Protein AF-M6GU04-F1 (afdb_monomer_lite)

Organism: NCBI:txid1001590

pLDDT: mean 74.85, std 15.43, range [46.22, 96.44]

Radius of gyration: 28.47 Å; chains: 1; bounding box: 44×27×83 Å

Structure (mmCIF, N/CA/C/O backbone):
data_AF-M6GU04-F1
#
_entry.id   AF-M6GU04-F1
#
loop_
_atom_site.group_PDB
_atom_site.id
_atom_site.type_symbol
_atom_site.label_atom_id
_atom_site.label_alt_id
_atom_site.label_comp_id
_atom_site.label_asym_id
_atom_site.label_entity_id
_atom_site.label_seq_id
_atom_site.pdbx_PDB_ins_code
_atom_site.Cartn_x
_atom_site.Cartn_y
_atom_site.Cartn_z
_atom_site.occupancy
_atom_site.B_iso_or_equiv
_atom_site.auth_seq_id
_atom_site.auth_comp_id
_atom_site.auth_asym_id
_atom_site.auth_atom_id
_atom_site.pdbx_PDB_model_num
ATOM 1 N N . MET A 1 1 ? 22.205 9.317 70.070 1.00 47.69 1 MET A N 1
ATOM 2 C CA . MET A 1 1 ? 21.923 8.768 68.721 1.00 47.69 1 MET A CA 1
ATOM 3 C C . MET A 1 1 ? 20.435 8.913 68.353 1.00 47.69 1 MET A C 1
ATOM 5 O O . MET A 1 1 ? 19.752 7.908 68.224 1.00 47.69 1 MET A O 1
ATOM 9 N N . LYS A 1 2 ? 19.891 10.137 68.228 1.00 48.88 2 LYS A N 1
ATOM 10 C CA . LYS A 1 2 ? 18.462 10.358 67.882 1.00 48.88 2 LYS A CA 1
ATOM 11 C C . LYS A 1 2 ? 18.204 11.407 66.784 1.00 48.88 2 LYS A C 1
ATOM 13 O O . LYS A 1 2 ? 17.063 11.570 66.384 1.00 48.88 2 LYS A O 1
ATOM 18 N N . GLU A 1 3 ? 19.234 12.053 66.236 1.00 55.59 3 GLU A N 1
ATOM 19 C CA . GLU A 1 3 ? 19.051 13.173 65.290 1.00 55.59 3 GLU A CA 1
ATOM 20 C C . GLU A 1 3 ? 19.297 12.812 63.811 1.00 55.59 3 GLU A C 1
ATOM 22 O O . GLU A 1 3 ? 19.030 13.612 62.925 1.00 55.59 3 GLU A O 1
ATOM 27 N N . GLY A 1 4 ? 19.744 11.586 63.506 1.00 53.09 4 GLY A N 1
ATOM 28 C CA . GLY A 1 4 ? 20.089 11.175 62.133 1.00 53.09 4 GLY A CA 1
ATOM 29 C C . GLY A 1 4 ? 18.966 10.506 61.327 1.00 53.09 4 GLY A C 1
ATOM 30 O O . GLY A 1 4 ? 19.038 10.459 60.103 1.00 53.09 4 GLY A O 1
ATOM 31 N N . ALA A 1 5 ? 17.919 9.986 61.980 1.00 55.06 5 ALA A N 1
ATOM 32 C CA . ALA A 1 5 ? 16.904 9.174 61.300 1.00 55.06 5 ALA A CA 1
ATOM 33 C C . ALA A 1 5 ? 15.829 10.022 60.594 1.00 55.06 5 ALA A C 1
ATOM 35 O O . ALA A 1 5 ? 15.492 9.743 59.448 1.00 55.06 5 ALA A O 1
ATOM 36 N N . SER A 1 6 ? 15.327 11.094 61.221 1.00 56.53 6 SER A N 1
ATOM 37 C CA . SER A 1 6 ? 14.238 11.912 60.650 1.00 56.53 6 SER A CA 1
ATOM 38 C C . SER A 1 6 ? 14.661 12.699 59.401 1.00 56.53 6 SER A C 1
ATOM 40 O O . SER A 1 6 ? 13.860 12.882 58.484 1.00 56.53 6 SER A O 1
ATOM 42 N N . PHE A 1 7 ? 15.925 13.133 59.334 1.00 57.56 7 PHE A N 1
ATOM 43 C CA . PHE A 1 7 ? 16.469 13.834 58.166 1.00 57.56 7 PHE A CA 1
ATOM 44 C C . PHE A 1 7 ? 16.651 12.893 56.964 1.00 57.56 7 PHE A C 1
ATOM 46 O O . PHE A 1 7 ? 16.454 13.289 55.815 1.00 57.56 7 PHE A O 1
ATOM 53 N N . MET A 1 8 ? 16.961 11.621 57.233 1.00 55.94 8 MET A N 1
ATOM 54 C CA . MET A 1 8 ? 17.145 10.599 56.208 1.00 55.94 8 MET A CA 1
ATOM 55 C C . MET A 1 8 ? 15.822 10.291 55.491 1.00 55.94 8 MET A C 1
ATOM 57 O O . MET A 1 8 ? 15.778 10.325 54.264 1.00 55.94 8 MET A O 1
ATOM 61 N N . TYR A 1 9 ? 14.719 10.108 56.226 1.00 61.41 9 TYR A N 1
ATOM 62 C CA . TYR A 1 9 ? 13.408 9.813 55.628 1.00 61.41 9 TYR A CA 1
ATOM 63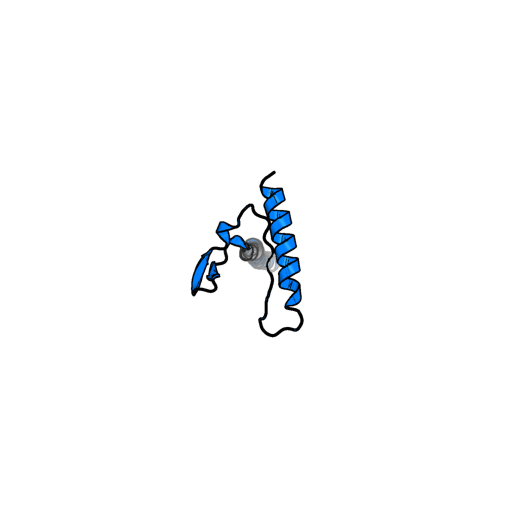 C C . TYR A 1 9 ? 12.822 10.975 54.809 1.00 61.41 9 TYR A C 1
ATOM 65 O O . TYR A 1 9 ? 12.206 10.724 53.780 1.00 61.41 9 TYR A O 1
ATOM 73 N N . SER A 1 10 ? 13.075 12.234 55.183 1.00 63.50 10 SER A N 1
ATOM 74 C CA . SER A 1 10 ? 12.597 13.411 54.433 1.00 63.50 10 SER A CA 1
ATOM 75 C C . SER A 1 10 ? 13.219 13.519 53.028 1.00 63.50 10 SER A C 1
ATOM 77 O O . SER A 1 10 ? 12.529 13.809 52.048 1.00 63.50 10 SER A O 1
ATOM 79 N N . LYS A 1 11 ? 14.512 13.186 52.887 1.00 58.09 11 LYS A N 1
ATOM 80 C CA . LYS A 1 11 ? 15.214 13.237 51.593 1.00 58.09 11 LYS A CA 1
ATOM 81 C C . LYS A 1 11 ? 14.820 12.085 50.662 1.00 58.09 11 LYS A C 1
ATOM 83 O O . LYS A 1 11 ? 14.705 12.296 49.458 1.00 58.09 11 LYS A O 1
ATOM 88 N N . TYR A 1 12 ? 14.560 10.895 51.213 1.00 63.69 12 TYR A N 1
ATOM 89 C CA . TYR A 1 12 ? 14.065 9.745 50.445 1.00 63.69 12 TYR A CA 1
ATOM 90 C C . TYR A 1 12 ? 12.578 9.864 50.082 1.00 63.69 12 TYR A C 1
ATOM 92 O O . TYR A 1 12 ? 12.185 9.391 49.020 1.00 63.69 12 TYR A O 1
ATOM 100 N N . PHE A 1 13 ? 11.770 10.553 50.893 1.00 61.34 13 PHE A N 1
ATOM 101 C CA . PHE A 1 13 ? 10.351 10.804 50.615 1.00 61.34 13 PHE A CA 1
ATOM 102 C C . PHE A 1 13 ? 10.145 11.724 49.398 1.00 61.34 13 PHE A C 1
ATOM 104 O O . PHE A 1 13 ? 9.333 11.427 48.525 1.00 61.34 13 PHE A O 1
ATOM 111 N N . ILE A 1 14 ? 10.950 12.787 49.273 1.00 63.56 14 ILE A N 1
ATOM 112 C CA . ILE A 1 14 ? 10.934 13.690 48.106 1.00 63.56 14 ILE A CA 1
ATOM 113 C C . ILE A 1 14 ? 11.447 12.978 46.841 1.00 63.56 14 ILE A C 1
ATOM 115 O O . ILE A 1 14 ? 10.933 13.210 45.749 1.00 63.56 14 ILE A O 1
ATOM 119 N N . TRP A 1 15 ? 12.419 12.071 46.978 1.00 55.69 15 TRP A N 1
ATOM 120 C CA . TRP A 1 15 ? 12.955 11.279 45.862 1.00 55.69 15 TRP A CA 1
ATOM 121 C C . TRP A 1 15 ? 11.977 10.188 45.383 1.00 55.69 15 TRP A C 1
ATOM 123 O O . TRP A 1 15 ? 11.884 9.926 44.188 1.00 55.69 15 TRP A O 1
ATOM 133 N N . PHE A 1 16 ? 11.186 9.599 46.287 1.00 58.84 16 PHE A N 1
ATOM 134 C CA . PHE A 1 16 ? 10.129 8.637 45.943 1.00 58.84 16 PHE A CA 1
ATOM 135 C C . PHE A 1 16 ? 8.916 9.296 45.266 1.00 58.84 16 PHE A C 1
ATOM 137 O O . PHE A 1 16 ? 8.317 8.702 44.369 1.00 58.84 16 PHE A O 1
ATOM 144 N N . MET A 1 17 ? 8.569 10.530 45.648 1.00 60.69 17 MET A N 1
ATOM 145 C CA . MET A 1 17 ? 7.427 11.256 45.075 1.00 60.69 17 MET A CA 1
ATOM 146 C C . MET A 1 17 ? 7.700 11.765 43.647 1.00 60.69 17 MET A C 1
ATOM 148 O O . MET A 1 17 ? 6.781 11.833 42.832 1.00 60.69 17 MET A O 1
ATOM 152 N N . THR A 1 18 ? 8.959 12.074 43.312 1.00 58.75 18 THR A N 1
ATOM 153 C CA . THR A 1 18 ? 9.365 12.489 41.956 1.00 58.75 18 THR A CA 1
ATOM 154 C C . THR A 1 18 ? 9.609 11.303 41.017 1.00 58.75 18 THR A C 1
ATOM 156 O O . THR A 1 18 ? 9.260 11.391 39.842 1.00 58.75 18 THR A O 1
ATOM 159 N N . LEU A 1 19 ? 10.112 10.166 41.515 1.00 57.81 19 LEU A N 1
ATOM 160 C CA . LEU A 1 19 ? 10.286 8.939 40.718 1.00 57.81 19 LEU A CA 1
ATOM 161 C C . LEU A 1 19 ? 8.966 8.214 40.402 1.00 57.81 19 LEU A C 1
ATOM 163 O O . LEU A 1 19 ? 8.847 7.620 39.332 1.00 57.81 19 LEU A O 1
ATOM 167 N N . GLY A 1 20 ? 7.972 8.265 41.296 1.00 57.59 20 GLY A N 1
ATOM 168 C CA . GLY A 1 20 ? 6.700 7.547 41.126 1.00 57.59 20 GLY A CA 1
ATOM 169 C C . GLY A 1 20 ? 5.680 8.221 40.198 1.00 57.59 20 GLY A C 1
ATOM 170 O O . GLY A 1 20 ? 4.823 7.541 39.642 1.00 57.59 20 GLY A O 1
ATOM 171 N N . ILE A 1 21 ? 5.768 9.543 40.005 1.00 57.66 21 ILE A N 1
ATOM 172 C CA . ILE A 1 21 ? 4.792 10.316 39.209 1.00 57.66 21 ILE A CA 1
ATOM 173 C C . ILE A 1 21 ? 5.322 10.639 37.800 1.00 57.66 21 ILE A C 1
ATOM 175 O O . ILE A 1 21 ? 4.535 10.860 36.882 1.00 57.66 21 ILE A O 1
ATOM 179 N N . PHE A 1 22 ? 6.639 10.596 37.571 1.00 55.53 22 PHE A N 1
ATOM 180 C CA . PHE A 1 22 ? 7.226 10.920 36.262 1.00 55.53 22 PHE A CA 1
ATOM 181 C C . PHE A 1 22 ? 7.241 9.746 35.260 1.00 55.53 22 PHE A C 1
ATOM 183 O O . PHE A 1 22 ? 7.668 9.910 34.118 1.00 55.53 22 PHE A O 1
ATOM 190 N N . LEU A 1 23 ? 6.758 8.562 35.660 1.00 58.41 23 LEU A N 1
ATOM 191 C CA . LEU A 1 23 ? 6.808 7.336 34.858 1.00 58.41 23 LEU A CA 1
ATOM 192 C C . LEU A 1 23 ? 5.417 6.793 34.456 1.00 58.41 23 LEU A C 1
ATOM 194 O O . LEU A 1 23 ? 5.126 5.625 34.710 1.00 58.41 23 LEU A O 1
ATOM 198 N N . PRO A 1 24 ? 4.551 7.595 33.800 1.00 53.94 24 PRO A N 1
ATOM 199 C CA . PRO A 1 24 ? 3.731 6.980 32.752 1.00 53.94 24 PRO A CA 1
ATOM 200 C C . PRO A 1 24 ? 3.488 7.883 31.525 1.00 53.94 24 PRO A C 1
ATOM 202 O O . PRO A 1 24 ? 2.417 7.818 30.931 1.00 53.94 24 PRO A O 1
ATOM 205 N N . LEU A 1 25 ? 4.449 8.719 31.102 1.00 58.81 25 LEU A N 1
ATOM 206 C CA . LEU A 1 25 ? 4.287 9.536 29.878 1.00 58.81 25 LEU A CA 1
ATOM 207 C C . LEU A 1 25 ? 5.101 9.072 28.657 1.00 58.81 25 LEU A C 1
ATOM 209 O O . LEU A 1 25 ? 5.063 9.719 27.616 1.00 58.81 25 LEU A O 1
ATOM 213 N N . ALA A 1 26 ? 5.814 7.946 28.739 1.00 60.00 26 ALA A N 1
ATOM 214 C CA . ALA A 1 26 ? 6.572 7.411 27.599 1.00 60.00 26 ALA A CA 1
ATOM 215 C C . ALA A 1 26 ? 5.744 6.483 26.681 1.00 60.00 26 ALA A C 1
ATOM 217 O O . ALA A 1 26 ? 6.211 6.091 25.616 1.00 60.00 26 ALA A O 1
ATOM 218 N N . GLY A 1 27 ? 4.517 6.113 27.075 1.00 59.69 27 GLY A N 1
ATOM 219 C CA . GLY A 1 27 ? 3.772 5.003 26.462 1.00 59.69 27 GLY A CA 1
ATOM 220 C C . GLY A 1 27 ? 2.739 5.347 25.380 1.00 59.69 27 GLY A C 1
ATOM 221 O O . GLY A 1 27 ? 2.137 4.427 24.836 1.00 59.69 27 GLY A O 1
ATOM 222 N N . ILE A 1 28 ? 2.488 6.625 25.058 1.00 60.28 28 ILE A N 1
ATOM 223 C CA . ILE A 1 28 ? 1.347 7.010 24.188 1.00 60.28 28 ILE A CA 1
ATOM 224 C C . ILE A 1 28 ? 1.762 7.353 22.739 1.00 60.28 28 ILE A C 1
ATOM 226 O O . ILE A 1 28 ? 0.929 7.362 21.837 1.00 60.28 28 ILE A O 1
ATOM 230 N N . PHE A 1 29 ? 3.048 7.558 22.449 1.00 58.12 29 PHE A N 1
ATOM 231 C CA . PHE A 1 29 ? 3.467 8.198 21.190 1.00 58.12 29 PHE A CA 1
ATOM 232 C C . PHE A 1 29 ? 3.704 7.274 19.981 1.00 58.12 29 PHE A C 1
ATOM 234 O O . PHE A 1 29 ? 4.132 7.755 18.937 1.00 58.12 29 PHE A O 1
ATOM 241 N N . ALA A 1 30 ? 3.407 5.973 20.066 1.00 59.53 30 ALA A N 1
ATOM 242 C 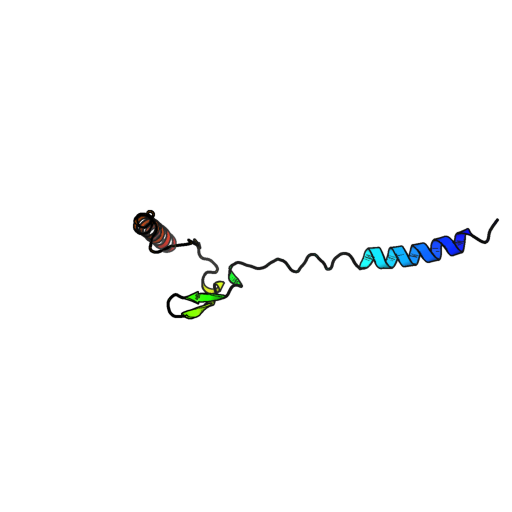CA . ALA A 1 30 ? 3.754 5.024 18.997 1.00 59.53 30 ALA A CA 1
ATOM 243 C C . ALA A 1 30 ? 2.565 4.322 18.315 1.00 59.53 30 ALA A C 1
ATOM 245 O O . ALA A 1 30 ? 2.773 3.369 17.566 1.00 59.53 30 ALA A O 1
ATOM 246 N N . LYS A 1 31 ? 1.315 4.766 18.519 1.00 56.50 31 LYS A N 1
ATOM 247 C CA . LYS A 1 31 ? 0.158 4.166 17.827 1.00 56.50 31 LYS A CA 1
ATOM 248 C C . LYS A 1 31 ? -0.154 4.885 16.508 1.00 56.50 31 LYS A C 1
ATOM 250 O O . LYS A 1 31 ? -1.218 5.473 16.363 1.00 56.50 31 LYS A O 1
ATOM 255 N N . GLY A 1 32 ? 0.776 4.842 15.554 1.00 70.75 32 GLY A N 1
ATOM 256 C CA . GLY A 1 32 ? 0.510 5.273 14.177 1.00 70.75 32 GLY A CA 1
ATOM 257 C C . GLY A 1 32 ? -0.284 4.202 13.428 1.00 70.75 32 GLY A C 1
ATOM 258 O O . GLY A 1 32 ? 0.145 3.048 13.364 1.00 70.75 32 GLY A O 1
ATOM 259 N N . SER A 1 33 ? -1.451 4.544 12.886 1.00 85.56 33 SER A N 1
ATOM 260 C CA . SER A 1 33 ? -2.209 3.638 12.024 1.00 85.56 33 SER A CA 1
ATOM 261 C C . SER A 1 33 ? -1.676 3.702 10.593 1.00 85.56 33 SER A C 1
ATOM 263 O O . SER A 1 33 ? -1.310 4.770 10.110 1.00 85.56 33 SER A O 1
ATOM 265 N N . PHE A 1 34 ? -1.729 2.587 9.856 1.00 86.62 34 PHE A N 1
ATOM 266 C CA . PHE A 1 34 ? -1.496 2.574 8.401 1.00 86.62 34 PHE A CA 1
ATOM 267 C C . PHE A 1 34 ? -2.312 3.658 7.666 1.00 86.62 34 PHE A C 1
ATOM 269 O O . PHE A 1 34 ? -1.894 4.211 6.654 1.00 86.62 34 PHE A O 1
ATOM 276 N N . TYR A 1 35 ? -3.483 3.993 8.199 1.00 91.75 35 TYR A N 1
ATOM 277 C CA . TYR A 1 35 ? -4.394 4.962 7.609 1.00 91.75 35 TYR A CA 1
ATOM 278 C C . TYR A 1 35 ? -4.024 6.429 7.855 1.00 91.75 35 TYR A C 1
ATOM 280 O O . TYR A 1 35 ? -4.646 7.299 7.246 1.00 91.75 35 TYR A O 1
ATOM 288 N N . ASP A 1 36 ? -3.048 6.701 8.719 1.00 90.25 36 ASP A N 1
ATOM 289 C CA . ASP A 1 36 ? -2.611 8.063 9.043 1.00 90.25 36 ASP A CA 1
ATOM 290 C C . ASP A 1 36 ? -1.536 8.560 8.060 1.00 90.25 36 ASP A C 1
ATOM 292 O O . ASP A 1 36 ? -1.210 9.747 8.028 1.00 90.25 36 ASP A O 1
ATOM 296 N N . PHE A 1 37 ? -1.007 7.670 7.211 1.00 91.56 37 PHE A N 1
ATOM 297 C CA . PHE A 1 37 ? -0.016 8.025 6.205 1.00 91.56 37 PHE A CA 1
ATOM 298 C C . PHE A 1 37 ? -0.637 8.702 4.983 1.00 91.56 37 PHE A C 1
ATOM 300 O O . PHE A 1 37 ? -1.709 8.335 4.489 1.00 91.56 37 PHE A O 1
ATOM 307 N N . LYS A 1 38 ? 0.125 9.647 4.435 1.00 94.19 38 LYS A N 1
ATOM 308 C CA . LYS A 1 38 ? -0.094 10.220 3.112 1.00 94.19 38 LYS A CA 1
ATOM 309 C C . LYS A 1 38 ? 1.068 9.849 2.204 1.00 94.19 38 LYS A C 1
ATOM 311 O O . LYS A 1 38 ? 2.226 9.939 2.605 1.00 94.19 38 LYS A O 1
ATOM 316 N N . VAL A 1 39 ? 0.754 9.425 0.989 1.00 94.06 39 VAL A N 1
ATOM 317 C CA . VAL A 1 39 ? 1.734 8.983 -0.009 1.00 94.06 39 VAL A CA 1
ATOM 318 C C . VAL A 1 39 ? 1.492 9.702 -1.326 1.00 94.06 39 VAL A C 1
ATOM 320 O O . VAL A 1 39 ? 0.384 10.161 -1.587 1.00 94.06 39 VAL A O 1
ATOM 323 N N . LYS A 1 40 ? 2.516 9.794 -2.172 1.00 96.44 40 LYS A N 1
ATOM 324 C CA . LYS A 1 40 ? 2.352 10.303 -3.536 1.00 96.44 40 LYS A CA 1
ATOM 325 C C . LYS A 1 40 ? 1.928 9.172 -4.464 1.00 96.44 40 LYS A C 1
ATOM 327 O O . LYS A 1 40 ? 2.494 8.082 -4.402 1.00 96.44 40 LYS A O 1
ATOM 332 N N . ASP A 1 41 ? 0.935 9.425 -5.308 1.00 92.81 41 ASP A N 1
ATOM 333 C CA . ASP A 1 41 ? 0.581 8.504 -6.385 1.00 92.81 41 ASP A CA 1
ATOM 334 C C . ASP A 1 41 ? 1.588 8.579 -7.551 1.00 92.81 41 ASP A C 1
ATOM 336 O O . ASP A 1 41 ? 2.504 9.403 -7.567 1.00 92.81 41 ASP A O 1
ATOM 340 N N . ILE A 1 42 ? 1.403 7.722 -8.560 1.00 91.75 42 ILE A N 1
ATOM 341 C CA . ILE A 1 42 ? 2.256 7.682 -9.760 1.00 91.75 42 ILE A CA 1
ATOM 342 C C . ILE A 1 42 ? 2.210 8.978 -10.592 1.00 91.75 42 ILE A C 1
ATOM 344 O O . ILE A 1 42 ? 3.090 9.211 -11.415 1.00 91.75 42 ILE A O 1
ATOM 348 N N . LYS A 1 43 ? 1.195 9.826 -10.388 1.00 94.94 43 LYS A N 1
ATOM 349 C CA . LYS A 1 43 ? 1.036 11.133 -11.040 1.00 94.94 43 LYS A CA 1
ATOM 350 C C . LYS A 1 43 ? 1.585 12.284 -10.182 1.00 94.94 43 LYS A C 1
ATOM 352 O O . LYS A 1 43 ? 1.553 13.427 -10.625 1.00 94.94 43 LYS A O 1
ATOM 357 N N . GLY A 1 44 ? 2.093 12.000 -8.980 1.00 93.94 44 GLY A N 1
ATOM 358 C CA . GLY A 1 44 ? 2.648 12.978 -8.045 1.00 93.94 44 GLY A CA 1
ATOM 359 C C . GLY A 1 44 ? 1.637 13.617 -7.087 1.00 93.94 44 GLY A C 1
ATOM 360 O O . GLY A 1 44 ? 2.038 14.471 -6.294 1.00 93.94 44 GLY A O 1
ATOM 361 N N . ASN A 1 45 ? 0.364 13.214 -7.109 1.00 95.25 45 ASN A N 1
ATOM 362 C CA . ASN A 1 45 ? -0.655 13.765 -6.212 1.00 95.25 45 ASN A CA 1
ATOM 363 C C . ASN A 1 45 ? -0.534 13.168 -4.810 1.00 95.25 45 ASN A C 1
ATOM 365 O O . ASN A 1 45 ? -0.264 11.976 -4.658 1.00 95.25 45 ASN A O 1
ATOM 369 N N . GLU A 1 46 ? -0.804 13.971 -3.783 1.00 96.19 46 GLU A N 1
ATOM 370 C CA . GLU A 1 46 ? -0.876 13.479 -2.408 1.00 96.19 46 GLU A CA 1
ATOM 371 C C . GLU A 1 46 ? -2.180 12.695 -2.183 1.00 96.19 46 GLU A C 1
ATOM 373 O O . GLU A 1 46 ? -3.285 13.183 -2.418 1.00 96.19 46 GLU A O 1
ATOM 378 N N . VAL A 1 47 ? -2.048 11.461 -1.706 1.00 94.44 47 VAL A N 1
ATOM 379 C CA . VAL A 1 47 ? -3.143 10.537 -1.427 1.00 94.44 47 VAL A CA 1
ATOM 380 C C . VAL A 1 47 ? -3.064 10.095 0.027 1.00 94.44 47 VAL A C 1
ATOM 382 O O . VAL A 1 47 ? -2.098 9.463 0.450 1.00 94.44 47 VAL A O 1
ATOM 385 N N . SER A 1 48 ? -4.123 10.371 0.786 1.00 95.31 48 SER A N 1
ATOM 386 C CA . SER A 1 48 ? -4.280 9.831 2.137 1.00 95.31 48 SER A CA 1
ATOM 387 C C . SER A 1 48 ? -4.660 8.351 2.091 1.00 95.31 48 SER A C 1
ATOM 389 O O . SER A 1 48 ? -5.625 7.979 1.412 1.00 95.31 48 SER A O 1
ATOM 391 N N . LEU A 1 49 ? -3.951 7.508 2.848 1.00 94.12 49 LEU A N 1
ATOM 392 C CA . LEU A 1 49 ? -4.276 6.083 2.971 1.00 94.12 49 LEU A CA 1
ATOM 393 C C . LEU A 1 49 ? -5.563 5.847 3.771 1.00 94.12 49 LEU A C 1
ATOM 395 O O . LEU A 1 49 ? -6.180 4.790 3.638 1.00 94.12 49 LEU A O 1
ATOM 399 N N . SER A 1 50 ? -6.047 6.852 4.510 1.00 93.81 50 SER A N 1
ATOM 400 C CA . SER A 1 50 ? -7.336 6.813 5.213 1.00 93.81 50 SER A CA 1
ATOM 401 C C . SER A 1 50 ? -8.533 6.454 4.329 1.00 93.81 50 SER A C 1
ATOM 403 O O . SER A 1 50 ? -9.497 5.873 4.827 1.00 93.81 50 SER A O 1
ATOM 405 N N . LYS A 1 51 ? -8.461 6.711 3.015 1.00 92.12 51 LYS A N 1
ATOM 406 C CA . LYS A 1 51 ? -9.515 6.350 2.051 1.00 92.12 51 LYS A CA 1
ATOM 407 C C . LYS A 1 51 ? -9.740 4.839 1.902 1.00 92.12 51 LYS A C 1
ATOM 409 O O . LYS A 1 51 ? -10.738 4.423 1.320 1.00 92.12 51 LYS A O 1
ATOM 414 N N . TYR A 1 52 ? -8.801 4.024 2.380 1.00 91.12 52 TYR A N 1
ATOM 415 C CA . TYR A 1 52 ? -8.877 2.566 2.333 1.00 91.12 52 TYR A CA 1
ATOM 416 C C . TYR A 1 52 ? -9.363 1.940 3.650 1.00 91.12 52 TYR A C 1
ATOM 418 O O . TYR A 1 52 ? -9.375 0.716 3.765 1.00 91.12 52 TYR A O 1
ATOM 426 N N . LYS A 1 53 ? -9.775 2.744 4.644 1.00 90.56 53 LYS A N 1
ATOM 427 C CA . LYS A 1 53 ? -10.369 2.227 5.887 1.00 90.56 53 LYS A CA 1
ATOM 428 C C . LYS A 1 53 ? -11.570 1.327 5.580 1.00 90.56 53 LYS A C 1
ATOM 430 O O . LYS A 1 53 ? -12.406 1.663 4.746 1.00 90.56 53 LYS A O 1
ATOM 435 N N . GLY A 1 54 ? -11.644 0.191 6.273 1.00 87.69 54 GLY A N 1
ATOM 436 C CA . GLY A 1 54 ? -12.724 -0.788 6.114 1.00 87.69 54 GLY A CA 1
ATOM 437 C C . GLY A 1 54 ? -12.589 -1.702 4.893 1.00 87.69 54 GLY A C 1
ATOM 438 O O . GLY A 1 54 ? -13.496 -2.483 4.637 1.00 87.69 54 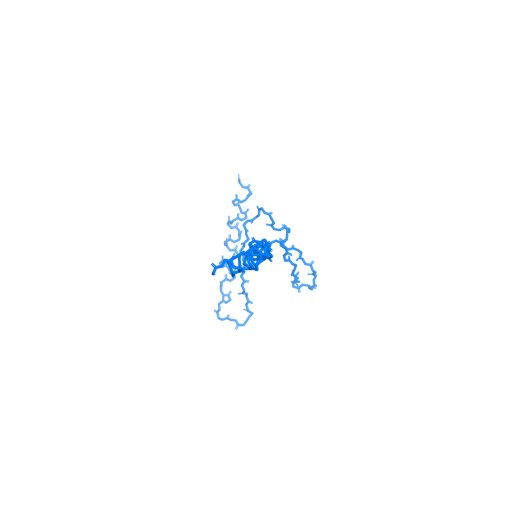GLY A O 1
ATOM 439 N N . LYS A 1 55 ? -11.478 -1.629 4.149 1.00 86.88 55 LYS A N 1
ATOM 440 C CA . LYS A 1 55 ? -11.179 -2.527 3.026 1.00 86.88 55 LYS A CA 1
ATOM 441 C C . LYS A 1 55 ? -9.988 -3.417 3.356 1.00 86.88 55 LYS A C 1
ATOM 443 O O . LYS A 1 55 ? -9.102 -3.017 4.111 1.00 86.88 55 LYS A O 1
ATOM 448 N N . VAL A 1 56 ? -9.932 -4.600 2.747 1.00 87.69 56 VAL A N 1
ATOM 449 C CA . VAL A 1 56 ? -8.718 -5.424 2.759 1.00 87.69 56 VAL A CA 1
ATOM 450 C C . VAL A 1 56 ? -7.677 -4.754 1.857 1.00 87.69 56 VAL A C 1
ATOM 452 O O . VAL A 1 56 ? -7.922 -4.542 0.670 1.00 87.69 56 VAL A O 1
ATOM 455 N N . VAL A 1 57 ? -6.520 -4.387 2.417 1.00 89.62 57 VAL A N 1
ATOM 456 C CA . VAL A 1 57 ? -5.441 -3.693 1.693 1.00 89.62 57 VAL A CA 1
ATOM 457 C C . VAL A 1 57 ? -4.197 -4.571 1.637 1.00 89.62 57 VAL A C 1
ATOM 459 O O . VAL A 1 57 ? -3.678 -4.980 2.672 1.00 89.62 57 VAL A O 1
ATOM 462 N N . MET A 1 58 ? -3.690 -4.812 0.426 1.00 89.69 58 MET A N 1
ATOM 463 C CA . MET A 1 58 ? -2.418 -5.495 0.184 1.00 89.69 58 MET A CA 1
ATOM 464 C C . MET A 1 58 ? -1.407 -4.506 -0.404 1.00 89.69 58 ME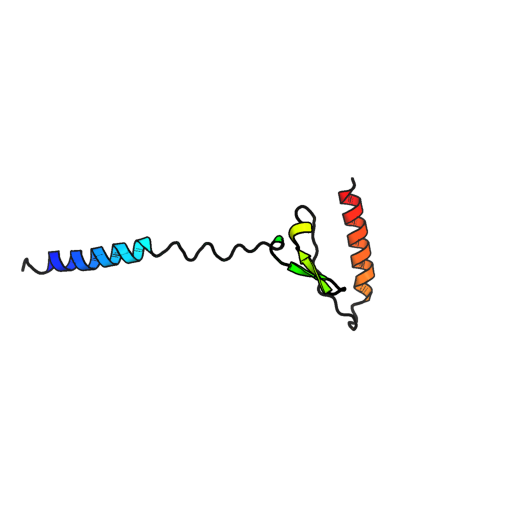T A C 1
ATOM 466 O O . MET A 1 58 ? -1.642 -3.926 -1.463 1.00 89.69 58 MET A O 1
ATOM 470 N N . VAL A 1 59 ? -0.285 -4.310 0.290 1.00 91.06 59 VAL A N 1
ATOM 471 C CA . VAL A 1 59 ? 0.816 -3.436 -0.142 1.00 91.06 59 VAL A CA 1
ATOM 472 C C . VAL A 1 59 ? 1.905 -4.299 -0.774 1.00 91.06 59 VAL A C 1
ATOM 474 O O . VAL A 1 59 ? 2.361 -5.255 -0.153 1.00 91.06 59 VAL A O 1
ATOM 477 N N . VAL A 1 60 ? 2.328 -3.961 -1.994 1.00 89.31 60 VAL A N 1
ATOM 478 C CA . VAL A 1 60 ? 3.371 -4.692 -2.731 1.00 89.31 60 VAL A CA 1
ATOM 479 C C . VAL A 1 60 ? 4.436 -3.709 -3.198 1.00 89.31 60 VAL A C 1
ATOM 481 O O . VAL A 1 60 ? 4.121 -2.711 -3.848 1.00 89.31 60 VAL A O 1
ATOM 484 N N . ASN A 1 61 ? 5.700 -3.986 -2.884 1.00 89.81 61 ASN A N 1
ATOM 485 C CA . ASN A 1 61 ? 6.828 -3.256 -3.449 1.00 89.81 61 ASN A CA 1
ATOM 486 C C . ASN A 1 61 ? 7.149 -3.822 -4.840 1.00 89.81 61 ASN A C 1
ATOM 488 O O . ASN A 1 61 ? 7.536 -4.978 -4.982 1.00 89.81 61 ASN A O 1
ATOM 492 N N . VAL A 1 62 ? 6.980 -3.010 -5.881 1.00 85.00 62 VAL A N 1
ATOM 493 C CA . VAL A 1 62 ? 7.206 -3.429 -7.272 1.00 85.00 62 VAL A CA 1
ATOM 494 C C . VAL A 1 62 ? 8.419 -2.726 -7.882 1.00 85.00 62 VAL A C 1
ATOM 496 O O . VAL A 1 62 ? 8.718 -1.583 -7.537 1.00 85.00 62 VAL A O 1
ATOM 499 N N . ALA A 1 63 ? 9.106 -3.397 -8.810 1.00 82.06 63 ALA A N 1
ATOM 500 C CA . ALA A 1 63 ? 10.237 -2.856 -9.565 1.00 82.06 63 ALA A CA 1
ATOM 501 C C . ALA A 1 63 ? 10.127 -3.255 -11.048 1.00 82.06 63 ALA A C 1
ATOM 503 O O . ALA A 1 63 ? 9.855 -4.409 -11.363 1.00 82.06 63 ALA A O 1
ATOM 504 N N . SER A 1 64 ? 10.358 -2.311 -11.966 1.00 75.62 64 SER A N 1
ATOM 505 C CA . SER A 1 64 ? 10.097 -2.475 -13.410 1.00 75.62 64 SER A CA 1
ATOM 506 C C . SER A 1 64 ? 11.101 -3.354 -14.166 1.00 75.62 64 SER A C 1
ATOM 508 O O . SER A 1 64 ? 10.796 -3.825 -15.257 1.00 75.62 64 SER A O 1
ATOM 510 N N . LYS A 1 65 ? 12.298 -3.584 -13.612 1.00 70.69 65 LYS A N 1
ATOM 511 C CA . LYS A 1 65 ? 13.391 -4.350 -14.244 1.00 70.69 65 LYS A CA 1
ATOM 512 C C . LYS A 1 65 ? 13.778 -5.587 -13.435 1.00 70.69 65 LYS A C 1
ATOM 514 O O . LYS A 1 65 ? 14.956 -5.864 -13.236 1.00 70.69 65 LYS A O 1
ATOM 519 N N . CYS A 1 66 ? 12.790 -6.302 -12.913 1.00 65.38 66 CYS A N 1
ATOM 520 C CA . CYS A 1 66 ? 13.025 -7.499 -12.118 1.00 65.38 66 CYS A CA 1
ATOM 521 C C . CYS A 1 66 ? 12.522 -8.739 -12.865 1.00 65.38 66 CYS A C 1
ATOM 523 O O . CYS A 1 66 ? 11.479 -8.686 -13.506 1.00 65.38 66 CYS A O 1
ATOM 525 N N . GLY A 1 67 ? 13.209 -9.881 -12.751 1.00 66.25 67 GLY A N 1
ATOM 526 C CA . GLY A 1 67 ? 12.773 -11.156 -13.353 1.00 66.25 67 GLY A CA 1
ATOM 527 C C . GLY A 1 67 ? 11.430 -11.690 -12.822 1.00 66.25 67 GLY A C 1
ATOM 528 O O . GLY A 1 67 ? 10.952 -12.727 -13.269 1.00 66.25 67 GLY A O 1
ATOM 529 N N . TYR A 1 68 ? 10.811 -10.972 -11.881 1.00 67.81 68 TYR A N 1
ATOM 530 C CA . TYR A 1 68 ? 9.536 -11.276 -11.240 1.00 67.81 68 TYR A CA 1
ATOM 531 C C . TYR A 1 68 ? 8.331 -10.540 -11.854 1.00 67.81 68 TYR A C 1
ATOM 533 O O . TYR A 1 68 ? 7.242 -10.588 -11.288 1.00 67.81 68 TYR A O 1
ATOM 541 N N . THR A 1 69 ? 8.470 -9.892 -13.018 1.00 66.06 69 THR A N 1
ATOM 542 C CA . THR A 1 69 ? 7.356 -9.189 -13.696 1.00 66.06 69 THR A CA 1
ATOM 543 C C . THR A 1 69 ? 6.145 -10.093 -13.979 1.00 66.06 69 THR A C 1
ATOM 545 O O . THR A 1 69 ? 5.014 -9.615 -13.972 1.00 66.06 69 THR A O 1
ATOM 548 N N . TYR A 1 70 ? 6.330 -11.410 -14.124 1.00 73.81 70 TYR A N 1
ATOM 549 C CA . TYR A 1 70 ? 5.218 -12.367 -14.263 1.00 73.81 70 TYR A CA 1
ATOM 550 C C . TYR A 1 70 ? 4.237 -12.348 -13.072 1.00 73.81 70 TYR A C 1
ATOM 552 O O . TYR A 1 70 ? 3.098 -12.799 -13.188 1.00 73.81 70 TYR A O 1
ATOM 560 N N . GLN A 1 71 ? 4.650 -11.823 -11.914 1.00 75.88 71 GLN A N 1
ATOM 561 C CA . GLN A 1 71 ? 3.797 -11.734 -10.731 1.00 75.88 71 GLN A CA 1
ATOM 562 C C . GLN A 1 71 ? 2.639 -10.740 -10.902 1.00 75.88 71 GLN A C 1
ATOM 564 O O . GLN A 1 71 ? 1.632 -10.890 -10.211 1.00 75.88 71 GLN A O 1
ATOM 569 N N . TYR A 1 72 ? 2.720 -9.778 -11.832 1.00 82.06 72 TYR A N 1
ATOM 570 C CA . TYR A 1 72 ? 1.627 -8.825 -12.068 1.00 82.06 72 TYR A CA 1
ATOM 571 C C . TYR A 1 72 ? 0.313 -9.519 -12.451 1.00 82.06 72 TYR A C 1
ATOM 573 O O . TYR A 1 72 ? -0.733 -9.160 -11.914 1.00 82.06 72 TYR A O 1
ATOM 581 N N . GLU A 1 73 ? 0.356 -10.554 -13.296 1.00 83.38 73 GLU A N 1
ATOM 582 C CA . GLU A 1 73 ? -0.853 -11.288 -13.700 1.00 83.38 73 GLU A CA 1
ATOM 583 C C . GLU A 1 73 ? -1.510 -12.015 -12.521 1.00 83.38 73 GLU A C 1
ATOM 585 O O . GLU A 1 73 ? -2.736 -12.045 -12.388 1.00 83.38 73 GLU A O 1
ATOM 590 N N . HIS A 1 74 ? -0.703 -12.603 -11.637 1.00 84.69 74 HIS A N 1
ATOM 591 C CA . HIS A 1 74 ? -1.214 -13.269 -10.441 1.00 84.69 74 HIS A CA 1
ATOM 592 C C . HIS A 1 74 ? -1.803 -12.268 -9.446 1.00 84.69 74 HIS A C 1
ATOM 594 O O . HIS A 1 74 ? -2.885 -12.515 -8.910 1.00 84.69 74 HIS A O 1
ATOM 600 N N . LEU A 1 75 ? -1.148 -11.122 -9.247 1.00 86.94 75 LEU A N 1
ATOM 601 C CA . LEU A 1 75 ? -1.671 -10.042 -8.408 1.00 86.94 75 LEU A CA 1
ATOM 602 C C . 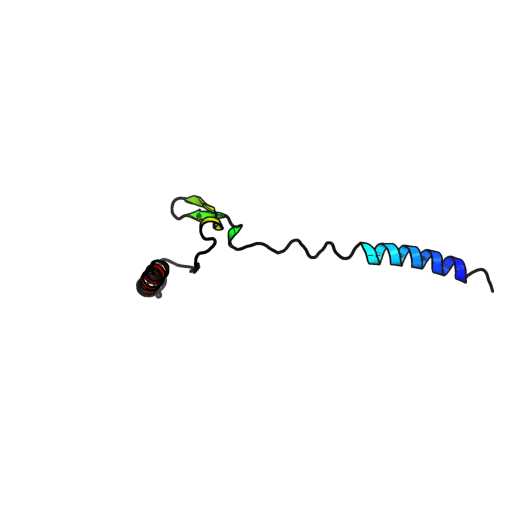LEU A 1 75 ? -3.003 -9.509 -8.952 1.00 86.94 75 LEU A C 1
ATOM 604 O O . LEU A 1 75 ? -3.933 -9.276 -8.179 1.00 86.94 75 LEU A O 1
ATOM 608 N N . GLU A 1 76 ? -3.139 -9.390 -10.273 1.00 86.19 76 GLU A N 1
ATOM 609 C CA . GLU A 1 76 ? -4.393 -8.978 -10.904 1.00 86.19 76 GLU A CA 1
ATOM 610 C C . GLU A 1 76 ? -5.512 -10.010 -10.693 1.00 86.19 76 GLU A C 1
ATOM 612 O O . GLU A 1 76 ? -6.641 -9.638 -10.360 1.00 86.19 76 GLU A O 1
ATOM 617 N N . LYS A 1 77 ? -5.212 -11.311 -10.826 1.00 88.69 77 LYS A N 1
ATOM 618 C CA . LYS A 1 77 ? -6.176 -12.391 -10.545 1.00 88.69 77 LYS A CA 1
ATOM 619 C C . LYS A 1 77 ? -6.663 -12.343 -9.095 1.00 88.69 77 LYS A C 1
ATOM 621 O O . LYS A 1 77 ? -7.868 -12.412 -8.856 1.00 88.69 77 LYS A O 1
ATOM 626 N N . VAL A 1 78 ? -5.752 -12.177 -8.132 1.00 87.75 78 VAL A N 1
ATOM 627 C CA . VAL A 1 78 ? -6.103 -12.045 -6.707 1.00 87.75 78 VAL A CA 1
ATOM 628 C C . VAL A 1 78 ? -6.983 -10.815 -6.476 1.00 87.75 78 VAL A C 1
ATOM 630 O O . VAL A 1 78 ? -8.029 -10.930 -5.836 1.00 87.75 78 VAL A O 1
ATOM 633 N N . TYR A 1 79 ? -6.616 -9.665 -7.047 1.00 87.19 79 TYR A N 1
ATOM 634 C CA . TYR A 1 79 ? -7.403 -8.437 -6.933 1.00 87.19 79 TYR A CA 1
ATOM 635 C C . TYR A 1 79 ? -8.827 -8.605 -7.481 1.00 87.19 79 TYR A C 1
ATOM 637 O O . TYR A 1 79 ? -9.790 -8.229 -6.809 1.00 87.19 79 TYR A O 1
ATOM 645 N N . LYS A 1 80 ? -8.981 -9.214 -8.665 1.00 85.88 80 LYS A N 1
ATOM 646 C CA . LYS A 1 80 ? -10.297 -9.505 -9.261 1.00 85.88 80 LYS A CA 1
ATOM 647 C C . LYS A 1 80 ? -11.131 -10.416 -8.359 1.00 85.88 80 LYS A C 1
ATOM 649 O O . LYS A 1 80 ? -12.288 -10.102 -8.099 1.00 85.88 80 LYS A O 1
ATOM 654 N N . ASN A 1 81 ? -10.539 -11.486 -7.833 1.00 86.12 81 ASN A N 1
ATOM 655 C CA . ASN A 1 81 ? -11.241 -12.445 -6.977 1.00 86.12 81 ASN A CA 1
ATOM 656 C C . ASN A 1 81 ? -11.718 -11.824 -5.654 1.00 86.12 81 ASN A C 1
ATOM 658 O O . ASN A 1 81 ? -12.840 -12.089 -5.229 1.00 86.12 81 ASN A O 1
ATOM 662 N N . ILE A 1 82 ? -10.892 -10.995 -5.006 1.00 84.75 82 ILE A N 1
ATOM 663 C CA . ILE A 1 82 ? -11.270 -10.319 -3.753 1.00 84.75 82 ILE A CA 1
ATOM 664 C C . ILE A 1 82 ? -12.337 -9.254 -4.020 1.00 84.75 82 ILE A C 1
ATOM 666 O O . ILE A 1 82 ? -13.339 -9.208 -3.315 1.00 84.75 82 ILE A O 1
ATOM 670 N N . ARG A 1 83 ? -12.184 -8.459 -5.087 1.00 78.25 83 ARG A N 1
ATOM 671 C CA . ARG A 1 83 ? -13.174 -7.440 -5.459 1.00 78.25 83 ARG A CA 1
ATOM 672 C C . ARG A 1 83 ? -14.550 -8.040 -5.764 1.00 78.25 83 ARG A C 1
ATOM 674 O O . ARG A 1 83 ? -15.549 -7.393 -5.479 1.00 78.25 83 ARG A O 1
ATOM 681 N N . ILE A 1 84 ? -14.608 -9.238 -6.351 1.00 73.44 84 ILE A N 1
ATOM 682 C CA . ILE A 1 84 ? -15.874 -9.951 -6.587 1.00 73.44 84 ILE A CA 1
ATOM 683 C C . ILE A 1 84 ? -16.516 -10.368 -5.257 1.00 73.44 84 ILE A C 1
ATOM 685 O O . ILE A 1 84 ? -17.718 -10.194 -5.104 1.00 73.44 84 ILE A O 1
ATOM 689 N N . LYS A 1 85 ? -15.731 -10.857 -4.287 1.00 72.38 85 LYS A N 1
ATOM 690 C CA . LYS A 1 85 ? -16.244 -11.251 -2.964 1.00 72.38 85 LYS A CA 1
ATOM 691 C C . LYS A 1 85 ? -16.772 -10.077 -2.141 1.00 72.38 85 LYS A C 1
ATOM 693 O O . LYS A 1 85 ? -17.749 -10.256 -1.436 1.00 72.38 85 LYS A O 1
ATOM 698 N N . ASP A 1 86 ? -16.169 -8.895 -2.256 1.00 64.38 86 ASP A N 1
ATOM 699 C CA . ASP A 1 86 ? -16.656 -7.681 -1.579 1.00 64.38 86 ASP A CA 1
ATOM 700 C C . ASP A 1 86 ? -17.997 -7.162 -2.152 1.00 64.38 86 ASP A C 1
ATOM 702 O O . ASP A 1 86 ? -18.603 -6.259 -1.576 1.00 64.38 86 ASP A O 1
ATOM 706 N N . LEU A 1 87 ? -18.445 -7.680 -3.305 1.00 60.44 87 LEU A N 1
ATOM 707 C CA . LEU A 1 87 ? -19.702 -7.311 -3.971 1.00 60.44 87 LEU A CA 1
ATOM 708 C C . LEU A 1 87 ? -20.831 -8.343 -3.772 1.00 60.44 87 LEU A C 1
ATOM 710 O O . LEU A 1 87 ? -21.907 -8.155 -4.343 1.00 60.44 87 LEU A O 1
ATOM 714 N N . GLN A 1 88 ? -20.593 -9.416 -3.011 1.00 46.22 88 GLN A N 1
ATOM 715 C CA . GLN A 1 88 ? -21.570 -10.463 -2.672 1.00 46.22 88 GLN A CA 1
ATOM 716 C C . GLN A 1 88 ? -21.950 -10.391 -1.194 1.00 46.22 88 GLN A C 1
ATOM 718 O O . GLN A 1 88 ? -23.131 -10.675 -0.902 1.00 46.22 88 GLN A O 1
#

InterPro domains:
  IPR000889 Glutathione peroxidase [PF00255] (34-83)
  IPR000889 Glutathione peroxidase [PS51355] (24-88)
  IPR000889 Glutathione peroxidase [PTHR11592] (32-85)
  IPR029759 Glutathione peroxidase active site [PS00460] (54-69)
  IPR036249 Th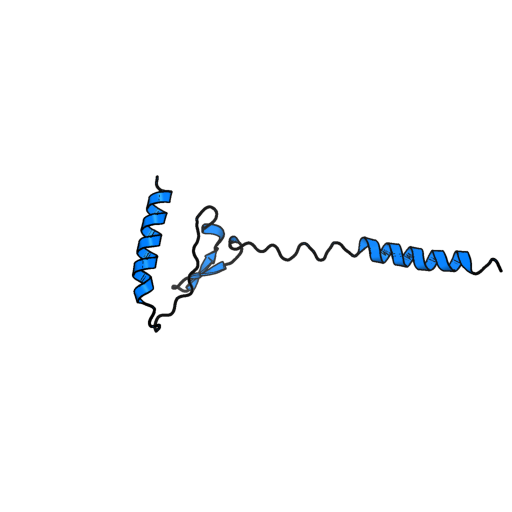ioredoxin-like superfamily [SSF52833] (33-82)

Foldseek 3Di:
DPPPPVVVVVVVVVVCVVVVPVPDPPPPPPPDDPQQDWDADPVRDIDGSVVCPPHDDDDDDDDDPDPCPVCVVVVVVVVVVRVVVVVD

Sequence (88 aa):
MKEGASFMYSKYFIWFMTLGIFLPLAGIFAKGSFYDFKVKDIKGNEVSLSKYKGKVVMVVNVASKCGYTYQYEHLEKVYKNIRIKDLQ

Secondary structure (DSSP, 8-state):
--SSHHHHHHHHHHHHHHHHHSSSSSSSTT---GGG-EEE-TTS-EEEGGGGTTS--------TTSTTTTHHHHHHHHHHHHHHHTT-